Protein AF-A0A0M0BZ25-F1 (afdb_monomer_lite)

Organism: NCBI:txid1685124

pLDDT: mean 90.62, std 5.45, range [62.38, 96.31]

InterPro domains:
  IPR008217 Ccc1 family [PF01988] (12-119)

Foldseek 3Di:
DVLLVVLVVVQVVVCVVVVHDCVPPPSVVVSVVVVVVVVCCVVVVVVVLVVQLQVLVVCVVVVNDDPVCSVVSSLVSSLVVQLVVQLVVCVVVVHRSNVSSVVSSVVSVVVVVVCVVVVVD

Sequence (121 aa):
MTERAERKRDLKKLETAMMTKLNDSIITDATAFVSFYAALVDGGSPILTALISLSPFFLLLHGLIAVQIAYMGSLVVTLVTLFMLGIYLGRIAKENALLYGLQTLIAGIATVAIALMLGAI

Radius of gyration: 21.0 Å; chains: 1; bounding box: 48×31×62 Å

Secondary structure (DSSP, 8-state):
-HHHHHHHHHHHHHHHHTTS--TTSHHHHHHHHHHHHHHHHHHHHHHHHHHHHTHHHHHHHTTSS-HHHHHHHHHHHHHHHHHHHHHHHHHHTTS-HHHHHHHHHHHHHHHHHHHHHTT--

Structure (mmCIF, N/CA/C/O backbone):
data_AF-A0A0M0BZ25-F1
#
_entry.id   AF-A0A0M0BZ25-F1
#
loop_
_atom_site.group_PDB
_atom_site.id
_atom_site.type_symbol
_atom_site.label_atom_id
_atom_site.label_alt_id
_atom_site.label_comp_id
_atom_site.label_asym_id
_atom_site.label_entity_id
_atom_site.label_seq_id
_atom_site.pdbx_PDB_ins_code
_atom_site.Cartn_x
_atom_site.Cartn_y
_atom_site.Cartn_z
_atom_site.occupancy
_atom_site.B_iso_or_equiv
_atom_site.auth_seq_id
_atom_site.auth_comp_id
_atom_site.auth_asym_id
_atom_site.auth_atom_id
_atom_site.pdbx_PDB_model_num
ATOM 1 N N . MET A 1 1 ? -3.396 -9.707 16.437 1.00 66.94 1 MET A N 1
ATOM 2 C CA . MET A 1 1 ? -3.380 -10.167 17.852 1.00 66.94 1 MET A CA 1
ATOM 3 C C . MET A 1 1 ? -3.543 -9.007 18.832 1.00 66.94 1 MET A C 1
ATOM 5 O O . MET A 1 1 ? -4.390 -9.110 19.711 1.00 66.94 1 MET A O 1
ATOM 9 N N . THR A 1 2 ? -2.809 -7.904 18.655 1.00 82.00 2 THR A N 1
ATOM 10 C CA . THR A 1 2 ? -2.896 -6.698 19.502 1.00 82.00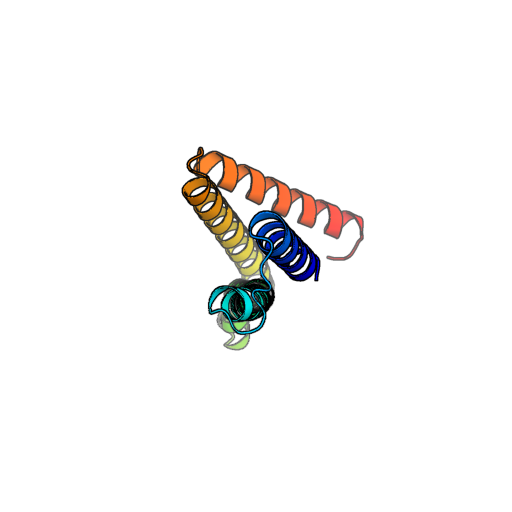 2 THR A CA 1
ATOM 11 C C . THR A 1 2 ? -4.297 -6.077 19.526 1.00 82.00 2 THR A C 1
ATOM 13 O O . THR A 1 2 ? -4.875 -5.930 20.596 1.00 82.00 2 THR A O 1
ATOM 16 N N . GLU A 1 3 ? -4.904 -5.843 18.360 1.00 82.94 3 GLU A N 1
ATOM 17 C CA . GLU A 1 3 ? -6.231 -5.218 18.251 1.00 82.94 3 GLU A CA 1
ATOM 18 C C . GLU A 1 3 ? -7.352 -6.033 18.928 1.00 82.94 3 GLU A C 1
ATOM 20 O O . GLU A 1 3 ? -8.201 -5.491 19.633 1.00 82.94 3 GLU A O 1
ATOM 25 N N . ARG A 1 4 ? -7.329 -7.367 18.788 1.00 82.12 4 ARG A N 1
ATOM 26 C CA . ARG A 1 4 ? -8.293 -8.261 19.455 1.00 82.12 4 ARG A CA 1
ATOM 27 C C . ARG A 1 4 ? -8.174 -8.185 20.980 1.00 82.12 4 ARG A C 1
ATOM 29 O O . ARG A 1 4 ? -9.185 -8.247 21.677 1.00 82.12 4 ARG A O 1
ATOM 36 N N . ALA A 1 5 ? -6.950 -8.082 21.501 1.00 85.94 5 ALA A N 1
ATOM 37 C CA . ALA A 1 5 ? -6.710 -7.942 22.934 1.00 85.94 5 ALA A CA 1
ATOM 38 C C . ALA A 1 5 ? -7.171 -6.570 23.450 1.00 85.94 5 ALA A C 1
ATOM 40 O O . ALA A 1 5 ? -7.790 -6.499 24.513 1.00 85.94 5 ALA A O 1
ATOM 41 N N . GLU A 1 6 ? -6.932 -5.509 22.680 1.00 86.88 6 GLU A N 1
ATOM 42 C CA . GLU A 1 6 ? -7.372 -4.147 22.987 1.00 86.88 6 GLU A CA 1
ATOM 43 C C . GLU A 1 6 ? -8.900 -4.039 23.016 1.00 86.88 6 GLU A C 1
ATOM 45 O O . GLU A 1 6 ? -9.468 -3.715 24.060 1.00 86.88 6 GLU A O 1
ATOM 50 N N . ARG A 1 7 ? -9.587 -4.464 21.948 1.00 86.69 7 ARG A N 1
ATOM 51 C CA . ARG A 1 7 ? -11.059 -4.455 21.897 1.00 86.69 7 ARG A CA 1
ATOM 52 C C . ARG A 1 7 ? -11.689 -5.302 23.006 1.00 86.69 7 ARG A C 1
ATOM 54 O O . ARG A 1 7 ? -12.677 -4.893 23.609 1.00 86.69 7 ARG A O 1
ATOM 61 N N . LYS A 1 8 ? -11.107 -6.463 23.336 1.00 86.94 8 LYS A N 1
ATOM 62 C CA . LYS A 1 8 ? -11.585 -7.301 24.452 1.00 86.94 8 LYS A CA 1
ATOM 63 C C . LYS A 1 8 ? -11.392 -6.617 25.810 1.00 86.94 8 LYS A C 1
ATOM 65 O O . LYS A 1 8 ? -12.231 -6.774 26.698 1.00 86.94 8 LYS A O 1
ATOM 70 N N . ARG A 1 9 ? -10.304 -5.861 25.990 1.00 89.81 9 ARG A N 1
ATOM 71 C CA . ARG A 1 9 ? -10.082 -5.056 27.198 1.00 89.81 9 ARG A CA 1
ATOM 72 C C . ARG A 1 9 ? -11.129 -3.956 27.319 1.00 89.81 9 ARG A C 1
ATOM 74 O O . ARG A 1 9 ? -11.646 -3.750 28.415 1.00 89.81 9 ARG A O 1
ATOM 81 N N . ASP A 1 10 ? -11.444 -3.278 26.224 1.00 89.50 10 ASP A N 1
ATOM 82 C CA . ASP A 1 10 ? -12.420 -2.189 26.231 1.00 89.50 10 ASP A CA 1
ATOM 83 C C . ASP A 1 10 ? -13.850 -2.693 26.454 1.00 89.50 10 ASP A C 1
ATOM 85 O O . ASP A 1 10 ? -14.576 -2.096 27.249 1.00 89.50 10 ASP A O 1
ATOM 89 N N . LEU A 1 11 ? -14.209 -3.860 25.907 1.00 89.38 11 LEU A N 1
ATOM 90 C CA . LEU A 1 11 ? -15.457 -4.547 26.255 1.00 89.38 11 LEU A CA 1
ATOM 91 C C . LEU A 1 11 ? -15.540 -4.832 27.763 1.00 89.38 11 LEU A C 1
ATOM 93 O O . LEU A 1 11 ? -16.532 -4.506 28.405 1.00 89.38 11 LEU A O 1
ATOM 97 N N . LYS A 1 12 ? -14.465 -5.360 28.361 1.00 90.06 12 LYS A N 1
ATOM 98 C CA . LYS A 1 12 ? -14.428 -5.666 29.800 1.00 90.06 12 LYS A CA 1
ATOM 99 C C . LYS A 1 12 ? -14.530 -4.412 30.680 1.00 90.06 12 LYS A C 1
ATOM 101 O O . LYS A 1 12 ? -15.130 -4.452 31.756 1.00 90.06 12 LYS A O 1
ATOM 106 N N . LYS A 1 13 ? -13.954 -3.287 30.243 1.00 92.19 13 LYS A N 1
ATOM 107 C CA . LYS A 1 13 ? -14.133 -1.992 30.922 1.00 92.19 13 LYS A CA 1
ATOM 108 C C . LYS A 1 13 ? -15.591 -1.543 30.875 1.00 92.19 13 LYS A C 1
ATOM 110 O O . LYS A 1 13 ? -16.098 -1.084 31.894 1.00 92.19 13 LYS A O 1
ATOM 115 N N . LEU A 1 14 ? -16.255 -1.708 29.730 1.00 90.62 14 LEU A N 1
ATOM 116 C CA . LEU A 1 14 ? -17.667 -1.370 29.568 1.00 90.62 14 LEU A CA 1
ATOM 117 C C . LEU A 1 14 ? -18.561 -2.228 30.477 1.00 90.62 14 LEU A C 1
ATOM 119 O O . LEU A 1 14 ? -19.397 -1.679 31.189 1.00 90.62 14 LEU A O 1
ATOM 123 N N . GLU A 1 15 ? -18.323 -3.541 30.539 1.00 92.56 15 GLU A N 1
ATOM 124 C CA . GLU A 1 15 ? -19.025 -4.448 31.464 1.00 92.56 15 GLU A CA 1
ATOM 125 C C . GLU A 1 15 ? -18.873 -4.016 32.926 1.00 92.56 15 GLU A C 1
ATOM 127 O O . GLU A 1 15 ? -19.835 -4.017 33.693 1.00 92.56 15 GLU A O 1
ATOM 132 N N . THR A 1 16 ? -17.656 -3.613 33.306 1.00 92.44 16 THR A N 1
ATOM 133 C CA . THR A 1 16 ? -17.355 -3.154 34.668 1.00 92.44 16 THR A CA 1
ATOM 134 C C . THR A 1 16 ? -18.074 -1.840 34.979 1.00 92.44 16 THR A C 1
ATOM 136 O O . THR A 1 16 ? -18.656 -1.704 36.051 1.00 92.44 16 THR A O 1
ATOM 139 N N . ALA A 1 17 ? -18.082 -0.885 34.043 1.00 93.44 17 ALA A N 1
ATOM 140 C CA . ALA A 1 17 ? -18.765 0.399 34.210 1.00 93.44 17 ALA A CA 1
ATOM 141 C C . ALA A 1 17 ? -20.293 0.250 34.287 1.00 93.44 17 ALA A C 1
ATOM 143 O O . ALA A 1 17 ? -20.949 0.984 35.021 1.00 93.44 17 ALA A O 1
ATOM 144 N N . MET A 1 18 ? -20.855 -0.719 33.563 1.00 91.31 18 MET A N 1
ATOM 145 C CA . MET A 1 18 ? -22.284 -1.037 33.589 1.00 91.31 18 MET A CA 1
ATOM 146 C C . MET A 1 18 ? -22.685 -2.002 34.713 1.00 91.31 18 MET A C 1
ATOM 148 O O . MET A 1 18 ? -23.871 -2.308 34.848 1.00 91.31 18 MET A O 1
ATOM 152 N N . MET A 1 19 ? -21.723 -2.531 35.481 1.00 91.12 19 MET A N 1
ATOM 153 C CA . MET A 1 19 ? -21.940 -3.598 36.472 1.00 91.12 19 MET A CA 1
ATOM 154 C C . MET A 1 19 ? -22.727 -4.799 35.907 1.00 91.12 19 MET A C 1
ATOM 156 O O . MET A 1 19 ? -23.428 -5.499 36.633 1.00 91.12 19 MET A O 1
ATOM 160 N N . THR A 1 20 ? -22.629 -5.034 34.596 1.00 87.94 20 THR A N 1
ATOM 161 C CA . THR A 1 20 ? -23.446 -6.002 33.855 1.00 87.94 20 THR A CA 1
ATOM 162 C C . THR A 1 20 ? -22.565 -6.731 32.852 1.00 87.94 20 THR A C 1
ATOM 164 O O . THR A 1 20 ? -21.788 -6.107 32.133 1.00 87.94 20 THR A O 1
ATOM 167 N N . LYS A 1 21 ? -22.685 -8.061 32.790 1.00 86.69 21 LYS A N 1
ATOM 168 C CA . LYS A 1 21 ? -21.984 -8.868 31.783 1.00 86.69 21 LYS A CA 1
ATOM 169 C C . LYS A 1 21 ? -22.660 -8.695 30.425 1.00 86.69 21 LYS A C 1
ATOM 171 O O . LYS A 1 21 ? -23.880 -8.777 30.336 1.00 86.69 21 LYS A O 1
ATOM 176 N N . LEU A 1 22 ? -21.862 -8.492 29.384 1.00 85.12 22 LEU A N 1
ATOM 177 C CA . LEU A 1 22 ? -22.300 -8.301 27.998 1.00 85.12 22 LEU A CA 1
ATOM 178 C C . LEU A 1 22 ? -22.102 -9.571 27.157 1.00 85.12 22 LEU A C 1
ATOM 180 O O . LEU A 1 22 ? -22.236 -9.532 25.933 1.00 85.12 22 LEU A O 1
ATOM 184 N N . ASN A 1 23 ? -21.779 -10.694 27.800 1.00 73.81 23 ASN A N 1
ATOM 185 C CA . ASN A 1 23 ? -21.785 -12.033 27.213 1.00 73.81 23 ASN A CA 1
ATOM 186 C C . ASN A 1 23 ? -23.178 -12.275 26.588 1.00 73.81 23 ASN A C 1
ATOM 188 O O . ASN A 1 23 ? -24.158 -12.186 27.316 1.00 73.81 23 ASN A O 1
ATOM 192 N N . ASP A 1 24 ? -23.270 -12.514 25.276 1.00 78.25 24 ASP A N 1
ATOM 193 C CA . ASP A 1 24 ? -24.511 -12.554 24.458 1.00 78.25 24 ASP A CA 1
ATOM 194 C C . ASP A 1 24 ? -25.159 -11.209 24.085 1.00 78.25 24 ASP A C 1
ATOM 196 O O . ASP A 1 24 ? -26.313 -11.145 23.662 1.00 78.25 24 ASP A O 1
ATOM 200 N N . SER A 1 25 ? -24.416 -10.108 24.166 1.00 86.06 25 SER A N 1
ATOM 201 C CA . SER A 1 25 ? -24.820 -8.861 23.510 1.00 86.06 25 SER A CA 1
ATOM 202 C C . SER A 1 25 ? -24.266 -8.766 22.086 1.00 86.06 25 SER A C 1
ATOM 204 O O . SER A 1 25 ? -23.165 -9.234 21.793 1.00 86.06 25 SER A O 1
ATOM 206 N N . ILE A 1 26 ? -24.974 -8.022 21.229 1.00 86.50 26 ILE A N 1
ATOM 207 C CA . ILE A 1 26 ? -24.529 -7.663 19.870 1.00 86.50 26 ILE A CA 1
ATOM 208 C C . ILE A 1 26 ? -23.117 -7.042 19.886 1.00 86.50 26 ILE A C 1
ATOM 210 O O . ILE A 1 26 ? -22.338 -7.226 18.954 1.00 86.50 26 ILE A O 1
ATOM 214 N N . ILE A 1 27 ? -22.759 -6.326 20.957 1.00 85.06 27 ILE A N 1
ATOM 215 C CA . ILE A 1 27 ? -21.442 -5.691 21.121 1.00 85.06 27 ILE A CA 1
ATOM 216 C C . ILE A 1 27 ? -20.329 -6.743 21.245 1.00 85.06 27 ILE A C 1
ATOM 218 O O . ILE A 1 27 ? -19.236 -6.563 20.693 1.00 85.06 27 ILE A O 1
ATOM 222 N N . THR A 1 28 ? -20.590 -7.850 21.939 1.00 86.00 28 THR A N 1
ATOM 223 C CA . THR A 1 28 ? -19.630 -8.952 22.093 1.00 86.00 28 THR A CA 1
ATOM 224 C C . THR A 1 28 ? -19.383 -9.656 20.761 1.00 86.00 28 THR A C 1
ATOM 226 O O . THR A 1 28 ? -18.224 -9.860 20.386 1.00 86.00 28 THR A O 1
ATOM 229 N N . ASP A 1 29 ? -20.441 -9.925 19.996 1.00 86.50 29 ASP A N 1
ATOM 230 C CA . ASP A 1 29 ? -20.329 -10.528 18.663 1.00 86.50 29 ASP A CA 1
ATOM 231 C C . ASP A 1 29 ? -19.620 -9.595 17.679 1.00 86.50 29 ASP A C 1
ATOM 233 O O . ASP A 1 29 ? -18.689 -10.004 16.977 1.00 86.50 29 ASP A O 1
ATOM 237 N N . ALA A 1 30 ? -19.975 -8.307 17.688 1.00 87.31 30 ALA A N 1
ATOM 238 C CA . ALA A 1 30 ? -19.317 -7.289 16.875 1.00 87.31 30 ALA A CA 1
ATOM 239 C C . ALA A 1 30 ? -17.818 -7.189 17.196 1.00 87.31 30 ALA A C 1
ATOM 241 O O . ALA A 1 30 ? -16.995 -7.057 16.291 1.00 87.31 30 ALA A O 1
ATOM 242 N N . THR A 1 31 ? -17.430 -7.311 18.468 1.00 85.44 31 THR A N 1
ATOM 243 C CA . THR A 1 31 ? -16.019 -7.281 18.883 1.00 85.44 31 THR A CA 1
ATOM 244 C C . THR A 1 31 ? -15.210 -8.403 18.224 1.00 85.44 31 THR A C 1
ATOM 246 O O . THR A 1 31 ? -14.099 -8.167 17.731 1.00 85.44 31 THR A O 1
ATOM 249 N N . ALA A 1 32 ? -15.758 -9.619 18.178 1.00 83.25 32 ALA A N 1
ATOM 250 C CA . ALA A 1 32 ? -15.107 -10.755 17.531 1.00 83.25 32 ALA A CA 1
ATOM 251 C C . ALA A 1 32 ? -15.119 -10.624 16.002 1.00 83.25 32 ALA A C 1
ATOM 253 O O . ALA A 1 32 ? -14.076 -10.807 15.368 1.00 83.25 32 ALA A O 1
ATOM 254 N N . PHE A 1 33 ? -16.264 -10.250 15.428 1.00 89.44 33 PHE A N 1
ATOM 255 C CA . PHE A 1 33 ? -16.433 -10.088 13.988 1.00 89.44 33 PHE A CA 1
ATOM 256 C C . PHE A 1 33 ? -15.489 -9.031 13.414 1.00 89.44 33 PHE A C 1
ATOM 258 O O . PHE A 1 33 ? -14.764 -9.312 12.463 1.00 89.44 33 PHE A O 1
ATOM 265 N N . VAL A 1 34 ? -15.426 -7.839 14.015 1.00 88.94 34 VAL A N 1
ATOM 266 C CA . VAL A 1 34 ? -14.555 -6.778 13.499 1.00 88.94 34 VAL A CA 1
ATOM 267 C C . VAL A 1 34 ? -13.081 -7.160 13.641 1.00 88.94 34 VAL A C 1
ATOM 269 O O . VAL A 1 34 ? -12.308 -6.884 12.734 1.00 88.94 34 VAL A O 1
ATOM 272 N N . SER A 1 35 ? -12.691 -7.863 14.711 1.00 88.00 35 SER A N 1
ATOM 273 C CA . SER A 1 35 ? -11.314 -8.370 14.840 1.00 88.00 35 SER A CA 1
ATOM 274 C C . SER A 1 35 ? -10.951 -9.362 13.726 1.00 88.00 35 SER A C 1
ATOM 276 O O . SER A 1 35 ? -9.823 -9.364 13.241 1.00 88.00 35 SER A O 1
ATOM 278 N N . PHE A 1 36 ? -11.888 -10.231 13.334 1.00 89.62 36 PHE A N 1
ATOM 279 C CA . PHE A 1 36 ? -11.687 -11.169 12.227 1.00 89.62 36 PHE A CA 1
ATOM 280 C C . PHE A 1 36 ? -11.631 -10.442 10.880 1.00 89.62 36 PHE A C 1
ATOM 282 O O . PHE A 1 36 ? -10.732 -10.691 10.080 1.00 89.62 36 PHE A O 1
ATOM 289 N N . TYR A 1 37 ? -12.557 -9.512 10.653 1.00 91.31 37 TYR A N 1
ATOM 290 C CA . TYR A 1 37 ? -12.612 -8.719 9.432 1.00 91.31 37 TYR A CA 1
ATOM 291 C C . TYR A 1 37 ? -11.353 -7.862 9.247 1.00 91.31 37 TYR A C 1
ATOM 293 O O . TYR A 1 37 ? -10.774 -7.858 8.165 1.00 91.31 37 TYR A O 1
ATOM 301 N N . ALA A 1 38 ? -10.879 -7.205 10.309 1.00 88.94 38 ALA A N 1
ATOM 302 C CA . ALA A 1 38 ? -9.631 -6.448 10.294 1.00 88.94 38 ALA A CA 1
ATOM 303 C C . ALA A 1 38 ? -8.441 -7.340 9.917 1.00 88.94 38 ALA A C 1
ATOM 305 O O . ALA A 1 38 ? -7.677 -6.988 9.028 1.00 88.94 38 ALA A O 1
ATOM 306 N N . ALA A 1 39 ? -8.344 -8.547 10.488 1.00 89.81 39 ALA A N 1
ATOM 307 C CA . ALA A 1 39 ? -7.291 -9.497 10.126 1.00 89.81 39 ALA A CA 1
ATOM 308 C C . ALA A 1 39 ? -7.353 -9.932 8.649 1.00 89.81 39 ALA A C 1
ATOM 310 O O . ALA A 1 39 ? -6.311 -10.103 8.016 1.00 89.81 39 ALA A O 1
ATOM 311 N N . LEU A 1 40 ? -8.557 -10.099 8.092 1.00 92.25 40 LEU A N 1
ATOM 312 C CA . LEU A 1 40 ? -8.744 -10.430 6.679 1.00 92.25 40 LEU A CA 1
ATOM 313 C C . LEU A 1 40 ? -8.288 -9.280 5.770 1.00 92.25 40 LEU A C 1
ATOM 315 O O . LEU A 1 40 ? -7.604 -9.518 4.779 1.00 92.25 40 LEU A O 1
ATOM 319 N N . VAL A 1 41 ? -8.654 -8.043 6.108 1.00 90.50 41 VAL A N 1
ATOM 320 C CA . VAL A 1 41 ? -8.299 -6.847 5.332 1.00 90.50 41 VAL A CA 1
ATOM 321 C C . VAL A 1 41 ? -6.803 -6.558 5.439 1.00 90.50 41 VAL A C 1
ATOM 323 O O . VAL A 1 41 ? -6.151 -6.391 4.409 1.00 90.50 41 VAL A O 1
ATOM 326 N N . ASP A 1 42 ? -6.237 -6.569 6.645 1.00 88.31 42 ASP A N 1
ATOM 327 C CA . ASP A 1 42 ? -4.810 -6.314 6.878 1.00 88.31 42 ASP A CA 1
ATOM 328 C C . ASP A 1 42 ? -3.922 -7.390 6.242 1.00 88.31 42 ASP A C 1
ATOM 330 O O . ASP A 1 42 ? -2.840 -7.083 5.747 1.00 88.31 42 ASP A O 1
ATOM 334 N N . GLY A 1 43 ? -4.374 -8.648 6.212 1.00 89.06 43 GLY A N 1
ATOM 335 C CA . GLY A 1 43 ? -3.660 -9.735 5.539 1.00 89.06 43 GLY A CA 1
ATOM 336 C C . GLY A 1 43 ? -3.874 -9.768 4.022 1.00 89.06 43 GLY A C 1
ATOM 337 O O . GLY A 1 43 ? -2.945 -10.056 3.269 1.00 89.06 43 GLY A O 1
ATOM 338 N N . GLY A 1 44 ? -5.087 -9.471 3.554 1.00 92.88 44 GLY A N 1
ATOM 339 C CA . GLY A 1 44 ? -5.457 -9.542 2.139 1.00 92.88 44 GLY A CA 1
ATOM 340 C C . GLY A 1 44 ? -4.953 -8.359 1.314 1.00 92.88 44 GLY A C 1
ATOM 341 O O . GLY A 1 44 ? -4.552 -8.533 0.162 1.00 92.88 44 GLY A O 1
ATOM 342 N N . SER A 1 45 ? -4.919 -7.159 1.895 1.00 91.88 45 SER A N 1
ATOM 343 C CA . SER A 1 45 ? -4.531 -5.938 1.175 1.00 91.88 45 SER A CA 1
ATOM 344 C C . SER A 1 45 ? -3.089 -5.982 0.639 1.00 91.88 45 SER A C 1
ATOM 346 O O . SER A 1 45 ? -2.896 -5.657 -0.538 1.00 91.88 45 SER A O 1
ATOM 348 N N . PRO A 1 46 ? -2.072 -6.434 1.405 1.00 91.44 46 PRO A N 1
ATOM 349 C CA . PRO A 1 46 ? -0.713 -6.590 0.885 1.00 91.44 46 PRO A CA 1
ATOM 350 C C . PRO A 1 46 ? -0.616 -7.578 -0.281 1.00 91.44 46 PRO A C 1
ATOM 352 O O . PRO A 1 46 ? 0.153 -7.340 -1.207 1.00 91.44 46 PRO A O 1
ATOM 355 N N . ILE A 1 47 ? -1.418 -8.649 -0.284 1.00 93.62 47 ILE A N 1
ATOM 356 C CA . ILE A 1 47 ? -1.431 -9.643 -1.370 1.00 93.62 47 ILE A CA 1
ATOM 357 C C . ILE A 1 47 ? -1.924 -9.000 -2.666 1.00 93.62 47 ILE A C 1
ATOM 359 O O . ILE A 1 47 ? -1.278 -9.120 -3.707 1.00 93.62 47 ILE A O 1
ATOM 363 N N . LEU A 1 48 ? -3.045 -8.278 -2.603 1.00 93.12 48 LEU A N 1
ATOM 364 C CA . LEU A 1 48 ? -3.577 -7.556 -3.761 1.00 93.12 48 LEU A CA 1
ATOM 365 C C . LEU A 1 48 ? -2.581 -6.509 -4.265 1.00 93.12 48 LEU A C 1
ATOM 367 O O . LEU A 1 48 ? -2.354 -6.392 -5.467 1.00 93.12 48 LEU A O 1
ATOM 371 N N . THR A 1 49 ? -1.942 -5.796 -3.340 1.00 92.38 49 THR A N 1
ATOM 372 C CA . THR A 1 49 ? -0.924 -4.792 -3.666 1.00 92.38 49 THR A CA 1
ATOM 373 C C . THR A 1 49 ? 0.282 -5.431 -4.359 1.00 92.38 49 THR A C 1
ATOM 375 O O . THR A 1 49 ? 0.742 -4.922 -5.377 1.00 92.38 49 THR A O 1
ATOM 378 N N . ALA A 1 50 ? 0.745 -6.589 -3.883 1.00 92.12 50 ALA A N 1
ATOM 379 C CA . ALA A 1 50 ? 1.831 -7.331 -4.515 1.00 92.12 50 ALA A CA 1
ATOM 380 C C . ALA A 1 50 ? 1.464 -7.781 -5.939 1.00 92.12 50 ALA A C 1
ATOM 382 O O . ALA A 1 50 ? 2.273 -7.638 -6.851 1.00 92.12 50 ALA A O 1
ATOM 383 N N . LEU A 1 51 ? 0.237 -8.256 -6.171 1.00 94.69 51 LEU A N 1
ATOM 384 C CA . LEU A 1 51 ? -0.223 -8.616 -7.520 1.00 94.69 51 LEU A CA 1
ATOM 385 C C . LEU A 1 51 ? -0.233 -7.414 -8.474 1.00 94.69 51 LEU A C 1
ATOM 387 O O . LEU A 1 51 ? 0.149 -7.555 -9.637 1.00 94.69 51 LEU A O 1
ATOM 391 N N . ILE A 1 52 ? -0.617 -6.231 -7.986 1.00 94.62 52 ILE A N 1
ATOM 392 C CA . ILE A 1 52 ? -0.544 -4.982 -8.757 1.00 94.62 52 ILE A CA 1
ATOM 393 C C . ILE A 1 52 ? 0.915 -4.659 -9.098 1.00 94.62 52 ILE A C 1
ATOM 395 O O . ILE A 1 52 ? 1.222 -4.379 -10.258 1.00 94.62 52 ILE A O 1
ATOM 399 N N . SER A 1 53 ? 1.830 -4.769 -8.133 1.00 93.75 53 SER A N 1
ATOM 400 C CA . SER A 1 53 ? 3.271 -4.594 -8.356 1.00 93.75 53 SER A CA 1
ATOM 401 C C . SER A 1 53 ? 3.842 -5.576 -9.383 1.00 93.75 53 SER A C 1
ATOM 403 O O . SER A 1 53 ? 4.707 -5.199 -10.173 1.00 93.75 53 SER A O 1
ATOM 405 N N . LEU A 1 54 ? 3.335 -6.811 -9.430 1.00 94.38 54 LEU A N 1
ATOM 406 C CA . LEU A 1 54 ? 3.724 -7.817 -10.424 1.00 94.38 54 LEU A CA 1
ATOM 407 C C . LEU A 1 54 ? 3.123 -7.574 -11.817 1.00 94.38 54 LEU A C 1
ATOM 409 O O . LEU A 1 54 ? 3.525 -8.253 -12.763 1.00 94.38 54 LEU A O 1
ATOM 413 N N . SER A 1 55 ? 2.206 -6.615 -11.986 1.00 93.75 55 SER A N 1
ATOM 414 C CA . SER A 1 55 ? 1.511 -6.401 -13.263 1.00 93.75 55 SER A CA 1
ATOM 415 C C . SER A 1 55 ? 2.423 -6.295 -14.498 1.00 93.75 55 SER A C 1
ATOM 417 O O . SER A 1 55 ? 2.095 -6.910 -15.517 1.00 93.75 55 SER A O 1
ATOM 419 N N . PRO A 1 56 ? 3.606 -5.645 -14.447 1.00 92.88 56 PRO A N 1
ATOM 420 C CA . PRO A 1 56 ? 4.492 -5.558 -15.609 1.00 92.88 56 PRO A CA 1
ATOM 421 C C . PRO A 1 56 ? 5.141 -6.900 -15.961 1.00 92.88 56 PRO A C 1
ATOM 423 O O . PRO A 1 56 ? 5.432 -7.160 -17.126 1.00 92.88 56 PRO A O 1
ATOM 426 N N . PHE A 1 57 ? 5.311 -7.804 -14.994 1.00 93.38 57 PHE A N 1
ATOM 427 C CA . PHE A 1 57 ? 5.836 -9.143 -15.257 1.00 93.38 57 PHE A CA 1
ATOM 428 C C . PHE A 1 57 ? 4.843 -10.025 -16.018 1.00 93.38 57 PHE A C 1
ATOM 430 O O . PHE A 1 57 ? 5.273 -10.881 -16.788 1.00 93.38 57 PHE A O 1
ATOM 437 N N . PHE A 1 58 ? 3.530 -9.789 -15.915 1.00 92.81 58 PHE A N 1
ATOM 438 C CA . PHE A 1 58 ? 2.580 -10.480 -16.793 1.00 92.81 58 PHE A CA 1
ATOM 439 C C . PHE A 1 58 ? 2.794 -10.110 -18.266 1.00 92.81 58 PHE A C 1
ATOM 441 O O . PHE A 1 58 ? 2.648 -10.972 -19.129 1.00 92.81 58 PHE A O 1
ATOM 448 N N . LEU A 1 59 ? 3.209 -8.875 -18.572 1.00 89.88 59 LEU A N 1
ATOM 449 C CA . LEU A 1 59 ? 3.551 -8.462 -19.941 1.00 89.88 59 LEU A CA 1
ATOM 450 C C . LEU A 1 59 ? 4.845 -9.127 -20.429 1.00 89.88 59 LEU A C 1
ATOM 452 O O . LEU A 1 59 ? 4.926 -9.538 -21.587 1.00 89.88 59 LEU A O 1
ATOM 456 N N . LEU A 1 60 ? 5.833 -9.285 -19.540 1.00 93.06 60 LEU A N 1
ATOM 457 C CA . LEU A 1 60 ? 7.055 -10.046 -19.822 1.00 93.06 60 LEU A CA 1
ATOM 458 C C . LEU A 1 60 ? 6.737 -11.502 -20.189 1.00 93.06 60 LEU A C 1
ATOM 460 O O . LEU A 1 60 ? 7.289 -12.012 -21.159 1.00 93.06 60 LEU A O 1
ATOM 464 N N . LEU A 1 61 ? 5.829 -12.159 -19.457 1.00 89.75 61 LEU A N 1
ATOM 465 C CA . LEU A 1 61 ? 5.441 -13.554 -19.718 1.00 89.75 61 LEU A CA 1
ATOM 466 C C . LEU A 1 61 ? 4.822 -13.759 -21.109 1.00 89.75 61 LEU A C 1
ATOM 468 O O . LEU A 1 61 ? 4.959 -14.833 -21.684 1.00 89.75 61 LEU A O 1
ATOM 472 N N . HIS A 1 62 ? 4.186 -12.728 -21.669 1.00 90.12 62 HIS A N 1
ATOM 473 C CA . HIS A 1 62 ? 3.641 -12.749 -23.030 1.00 90.12 62 HIS A CA 1
ATOM 474 C C . HIS A 1 62 ? 4.677 -12.368 -24.103 1.00 90.12 62 HIS A C 1
ATOM 476 O O . HIS A 1 62 ? 4.331 -12.251 -25.276 1.00 90.12 62 HIS A O 1
ATOM 482 N N . GLY A 1 63 ? 5.939 -12.147 -23.719 1.00 89.56 63 GLY A N 1
ATOM 483 C CA . GLY A 1 63 ? 7.021 -11.766 -24.629 1.00 89.56 63 GLY A CA 1
ATOM 484 C C . GLY A 1 63 ? 6.934 -10.329 -25.152 1.00 89.56 63 GLY A C 1
ATOM 485 O O . GLY A 1 63 ? 7.617 -9.998 -26.117 1.00 89.56 63 GLY A O 1
ATOM 486 N N . LEU A 1 64 ? 6.105 -9.471 -24.542 1.00 88.31 64 LEU A N 1
ATOM 487 C CA . LEU A 1 64 ? 5.856 -8.103 -25.021 1.00 88.31 64 LEU A CA 1
ATOM 488 C C . LEU A 1 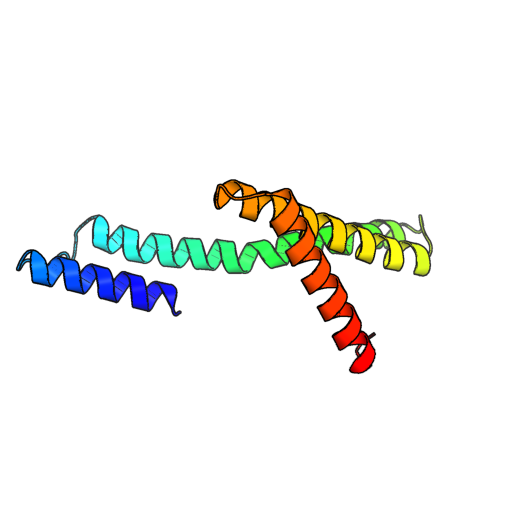64 ? 6.968 -7.118 -24.640 1.00 88.31 64 LEU A C 1
ATOM 490 O O . LEU A 1 64 ? 7.166 -6.118 -25.327 1.00 88.31 64 LEU A O 1
ATOM 494 N N . ILE A 1 65 ? 7.669 -7.367 -23.531 1.00 93.00 65 ILE A N 1
ATOM 495 C CA . ILE A 1 65 ? 8.697 -6.471 -22.987 1.00 93.00 65 ILE A CA 1
ATOM 496 C C . ILE A 1 65 ? 9.907 -7.258 -22.482 1.00 93.00 65 ILE A C 1
ATOM 498 O O . ILE A 1 65 ? 9.784 -8.418 -22.106 1.00 93.00 65 ILE A O 1
ATOM 502 N N . ALA A 1 66 ? 11.077 -6.616 -22.440 1.00 93.00 66 ALA A N 1
ATOM 503 C CA . ALA A 1 66 ? 12.292 -7.194 -21.865 1.00 93.00 66 ALA A CA 1
ATOM 504 C C . ALA A 1 66 ? 12.270 -7.181 -20.324 1.00 93.00 66 ALA A C 1
ATOM 506 O O . ALA A 1 66 ? 11.591 -6.358 -19.704 1.00 93.00 66 ALA A O 1
ATOM 507 N N . VAL A 1 67 ? 13.079 -8.048 -19.703 1.00 92.31 67 VAL A N 1
ATOM 508 C CA . VAL A 1 67 ? 13.175 -8.190 -18.237 1.00 92.31 67 VAL A CA 1
ATOM 509 C C . VAL A 1 67 ? 13.519 -6.863 -17.554 1.00 92.31 67 VAL A C 1
ATOM 511 O O . VAL A 1 67 ? 12.901 -6.522 -16.549 1.00 92.31 67 VAL A O 1
ATOM 514 N N . GLN A 1 68 ? 14.442 -6.071 -18.115 1.00 92.25 68 GLN A N 1
ATOM 515 C CA . GLN A 1 68 ? 14.801 -4.762 -17.555 1.00 92.25 68 GLN A CA 1
ATOM 516 C C . GLN A 1 68 ? 13.610 -3.792 -17.522 1.00 92.25 68 GLN A C 1
ATOM 518 O O . GLN A 1 68 ? 13.429 -3.070 -16.542 1.00 92.25 68 GLN A O 1
ATOM 523 N N . ILE A 1 69 ? 12.777 -3.795 -18.570 1.00 93.31 69 ILE A N 1
ATOM 524 C CA . ILE A 1 69 ? 11.595 -2.927 -18.664 1.00 93.31 69 ILE A CA 1
ATOM 525 C C . ILE A 1 69 ? 10.531 -3.384 -17.663 1.00 93.31 69 ILE A C 1
ATOM 527 O O . ILE A 1 69 ? 9.940 -2.551 -16.979 1.00 93.31 69 ILE A O 1
ATOM 531 N N . ALA A 1 70 ? 10.318 -4.696 -17.532 1.00 94.12 70 ALA A N 1
ATOM 532 C CA . ALA A 1 70 ? 9.390 -5.259 -16.552 1.00 94.12 70 ALA A CA 1
ATOM 533 C C . ALA A 1 70 ? 9.808 -4.916 -15.115 1.00 94.12 70 ALA A C 1
ATOM 535 O O . ALA A 1 70 ? 8.975 -4.490 -14.316 1.00 94.12 70 ALA A O 1
ATOM 536 N N . TYR A 1 71 ? 11.105 -5.021 -14.810 1.00 92.19 71 TYR A N 1
ATOM 537 C CA . TYR A 1 71 ? 11.661 -4.653 -13.511 1.00 92.19 71 TYR A CA 1
ATOM 538 C C . TYR A 1 71 ? 11.444 -3.167 -13.195 1.00 92.19 71 TYR A C 1
ATOM 540 O O . TYR A 1 71 ? 10.801 -2.848 -12.193 1.00 92.19 71 TYR A O 1
ATOM 548 N N . MET A 1 72 ? 11.885 -2.252 -14.070 1.00 92.81 72 MET A N 1
ATOM 549 C CA . MET A 1 72 ? 11.660 -0.811 -13.877 1.00 92.81 72 MET A CA 1
ATOM 550 C C . MET A 1 72 ? 10.170 -0.473 -13.780 1.00 92.81 72 MET A C 1
ATOM 552 O O . MET A 1 72 ? 9.770 0.297 -12.907 1.00 92.81 72 MET A O 1
ATOM 556 N N . GLY A 1 73 ? 9.343 -1.074 -14.637 1.00 95.06 73 GLY A N 1
ATOM 557 C CA . GLY A 1 73 ? 7.895 -0.907 -14.603 1.00 95.06 73 GLY A CA 1
ATOM 558 C C . GLY A 1 73 ? 7.309 -1.327 -13.258 1.00 95.06 73 GLY A C 1
ATOM 559 O O . GLY A 1 73 ? 6.520 -0.583 -12.682 1.00 95.06 73 GLY A O 1
ATOM 560 N N . SER A 1 74 ? 7.722 -2.479 -12.720 1.00 94.88 74 SER A N 1
ATOM 561 C CA . SER A 1 74 ? 7.213 -2.986 -11.437 1.00 94.88 74 SER A CA 1
ATOM 562 C C . SER A 1 74 ? 7.572 -2.065 -10.275 1.00 94.88 74 SER A C 1
ATOM 564 O O . SER A 1 74 ? 6.745 -1.812 -9.397 1.00 94.88 74 SER A O 1
ATOM 566 N N . LEU A 1 75 ? 8.775 -1.489 -10.310 1.00 93.25 75 LEU A N 1
ATOM 567 C CA . LEU A 1 75 ? 9.253 -0.555 -9.302 1.00 93.25 75 LEU A CA 1
ATOM 568 C C . LEU A 1 75 ? 8.446 0.747 -9.349 1.00 93.25 75 LEU A C 1
ATOM 570 O O . LEU A 1 75 ? 7.972 1.215 -8.315 1.00 93.25 75 LEU A O 1
ATOM 574 N N . VAL A 1 76 ? 8.207 1.285 -10.548 1.00 94.88 76 VAL A N 1
ATOM 575 C CA . VAL A 1 76 ? 7.361 2.472 -10.744 1.00 94.88 76 VAL A CA 1
ATOM 576 C C . VAL A 1 76 ? 5.929 2.211 -10.276 1.00 94.88 76 VAL A C 1
ATOM 578 O O . VAL A 1 76 ? 5.398 3.00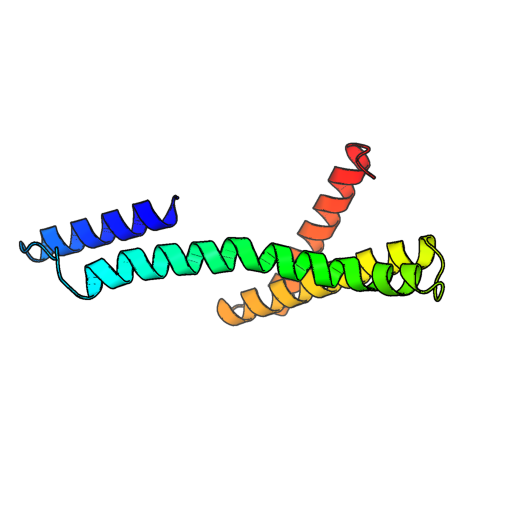1 -9.498 1.00 94.88 76 VAL A O 1
ATOM 581 N N . VAL A 1 77 ? 5.313 1.097 -10.681 1.00 96.25 77 VAL A N 1
ATOM 582 C CA . VAL A 1 77 ? 3.949 0.729 -10.260 1.00 96.25 77 VAL A CA 1
ATOM 583 C C . VAL A 1 77 ? 3.862 0.601 -8.740 1.00 96.25 77 VAL A C 1
ATOM 585 O O . VAL A 1 77 ? 2.919 1.110 -8.134 1.00 96.25 77 VAL A O 1
ATOM 588 N N . THR A 1 78 ? 4.866 -0.008 -8.108 1.00 95.00 78 THR A N 1
ATOM 589 C CA . THR A 1 78 ? 4.930 -0.151 -6.648 1.00 95.00 78 THR A CA 1
ATOM 590 C C . THR A 1 78 ? 5.005 1.208 -5.957 1.00 95.00 78 THR A C 1
ATOM 592 O O . THR A 1 78 ? 4.221 1.471 -5.046 1.00 95.00 78 THR A O 1
ATOM 595 N N . LEU A 1 79 ? 5.889 2.103 -6.408 1.00 94.62 79 LEU A N 1
ATOM 596 C CA . LEU A 1 79 ? 6.026 3.444 -5.828 1.00 94.62 79 LEU A CA 1
ATOM 597 C C . LEU A 1 79 ? 4.767 4.296 -6.025 1.00 94.62 79 LEU A C 1
ATOM 599 O O . LEU A 1 79 ? 4.346 4.984 -5.096 1.00 94.62 79 LEU A O 1
ATOM 603 N N . VAL A 1 80 ? 4.136 4.227 -7.200 1.00 96.00 80 VAL A N 1
ATOM 604 C CA . VAL A 1 80 ? 2.867 4.922 -7.476 1.00 96.00 80 VAL A CA 1
ATOM 605 C C . VAL A 1 80 ? 1.759 4.393 -6.573 1.00 96.00 80 VAL A C 1
ATOM 607 O O . VAL A 1 80 ? 1.008 5.180 -5.998 1.00 96.00 80 VAL A O 1
ATOM 610 N N . THR A 1 81 ? 1.679 3.075 -6.400 1.00 95.19 81 THR A N 1
ATOM 611 C CA . THR A 1 81 ? 0.679 2.451 -5.525 1.00 95.19 81 THR A CA 1
ATOM 612 C C . THR A 1 81 ? 0.901 2.861 -4.070 1.00 95.19 81 THR A C 1
ATOM 614 O O . THR A 1 81 ? -0.048 3.260 -3.397 1.00 95.19 81 THR A O 1
ATOM 617 N N . LEU A 1 82 ? 2.153 2.860 -3.599 1.00 94.81 82 LEU A N 1
ATOM 618 C CA . LEU A 1 82 ? 2.517 3.316 -2.256 1.00 94.81 82 LEU A CA 1
ATOM 619 C C . LEU A 1 82 ? 2.143 4.788 -2.033 1.00 94.81 82 LEU A C 1
ATOM 621 O O . LEU A 1 82 ? 1.537 5.124 -1.018 1.00 94.81 82 LEU A O 1
ATOM 625 N N . PHE A 1 83 ? 2.433 5.652 -3.007 1.00 95.38 83 PHE A N 1
ATOM 626 C CA . PHE A 1 83 ? 2.070 7.067 -2.962 1.00 95.38 83 PHE A CA 1
ATOM 627 C C . PHE A 1 83 ? 0.551 7.278 -2.934 1.00 95.38 83 PHE A C 1
ATOM 629 O O . PHE A 1 83 ? 0.053 8.080 -2.142 1.00 95.38 83 PHE A O 1
ATOM 636 N N . MET A 1 84 ? -0.205 6.539 -3.755 1.00 95.50 84 MET A N 1
ATOM 637 C CA . MET A 1 84 ? -1.670 6.593 -3.746 1.00 95.50 84 MET A CA 1
ATOM 638 C C . MET A 1 84 ? -2.257 6.130 -2.411 1.00 95.50 84 MET A C 1
ATOM 640 O O . MET A 1 84 ? -3.172 6.776 -1.899 1.00 95.50 84 MET A O 1
ATOM 644 N N . LEU A 1 85 ? -1.713 5.065 -1.816 1.00 93.25 85 LEU A N 1
ATOM 645 C CA . LEU A 1 85 ? -2.103 4.609 -0.479 1.00 93.25 85 LEU A CA 1
ATOM 646 C C . LEU A 1 85 ? -1.783 5.659 0.593 1.00 93.25 85 LEU A C 1
ATOM 648 O O . LEU A 1 85 ? -2.610 5.903 1.470 1.00 93.25 85 LEU A O 1
ATOM 652 N N . GLY A 1 86 ? -0.640 6.342 0.493 1.00 93.88 86 GLY A N 1
ATOM 653 C CA . GLY A 1 86 ? -0.303 7.464 1.369 1.00 93.88 86 GLY A CA 1
ATOM 654 C C . GLY A 1 86 ? -1.276 8.634 1.244 1.00 93.88 86 GLY A C 1
ATOM 655 O O . GLY A 1 86 ? -1.771 9.133 2.253 1.00 93.88 86 GLY A O 1
ATOM 656 N N . ILE A 1 87 ? -1.627 9.034 0.017 1.00 96.00 87 ILE A N 1
ATOM 657 C CA . ILE A 1 87 ? -2.655 10.062 -0.224 1.00 96.00 87 ILE A CA 1
ATOM 658 C C . ILE A 1 87 ? -3.991 9.647 0.388 1.00 96.00 87 ILE A C 1
ATOM 660 O O . ILE A 1 87 ? -4.654 10.454 1.045 1.00 96.00 87 ILE A O 1
ATOM 664 N N . TYR A 1 88 ? -4.391 8.396 0.176 1.00 93.88 88 TYR A N 1
ATOM 665 C CA . TYR A 1 88 ? -5.634 7.859 0.713 1.00 93.88 88 TYR A CA 1
ATOM 666 C C . TYR A 1 88 ? -5.655 7.920 2.245 1.00 93.88 88 TYR A C 1
ATOM 668 O O . TYR A 1 88 ? -6.624 8.417 2.826 1.00 93.88 88 TYR A O 1
ATOM 676 N N . LEU A 1 89 ? -4.561 7.513 2.893 1.00 91.38 89 LEU A N 1
ATOM 677 C CA . LEU A 1 89 ? -4.428 7.567 4.345 1.00 91.38 89 LEU A CA 1
ATOM 678 C C . LEU A 1 89 ? -4.487 9.006 4.869 1.00 91.38 89 LEU A C 1
ATOM 680 O O . LEU A 1 89 ? -5.244 9.281 5.799 1.00 91.38 89 LEU A O 1
ATOM 684 N N . GLY A 1 90 ? -3.773 9.940 4.237 1.00 92.56 90 GLY A N 1
ATOM 685 C CA . GLY A 1 90 ? -3.809 11.348 4.636 1.00 92.56 90 GLY A CA 1
ATOM 686 C C . GLY A 1 90 ? -5.196 11.979 4.469 1.00 92.56 90 GLY A C 1
ATOM 687 O O . GLY A 1 90 ? -5.620 12.774 5.308 1.00 92.56 90 GLY A O 1
ATOM 688 N N . ARG A 1 91 ? -5.960 11.566 3.446 1.00 93.38 91 ARG A N 1
ATOM 689 C CA . ARG A 1 91 ? -7.355 11.998 3.267 1.00 93.38 91 ARG A CA 1
ATOM 690 C C . ARG A 1 91 ? -8.272 11.464 4.369 1.00 93.38 91 ARG A C 1
ATOM 692 O O . ARG A 1 91 ? -9.127 12.212 4.841 1.00 93.38 91 ARG A O 1
ATOM 699 N N . ILE A 1 92 ? -8.102 10.209 4.792 1.00 92.88 92 ILE A N 1
ATOM 700 C CA . ILE A 1 92 ? -8.866 9.627 5.911 1.00 92.88 92 ILE A CA 1
ATOM 701 C C . ILE A 1 92 ? -8.505 10.307 7.232 1.00 92.88 92 ILE A C 1
ATOM 703 O O . ILE A 1 92 ? -9.397 10.614 8.023 1.00 92.88 92 ILE A O 1
ATOM 707 N N . ALA A 1 93 ? -7.221 10.597 7.443 1.00 90.12 93 ALA A N 1
ATOM 708 C CA . ALA A 1 93 ? -6.730 11.304 8.621 1.00 90.12 93 ALA A CA 1
ATOM 709 C C . ALA A 1 93 ? -7.222 12.764 8.704 1.00 90.12 93 ALA A C 1
ATOM 711 O O . ALA A 1 93 ? -7.030 13.408 9.730 1.00 90.12 93 ALA A O 1
ATOM 712 N N . LYS A 1 94 ? -7.887 13.285 7.657 1.00 89.19 94 LYS A N 1
ATOM 713 C CA . LYS A 1 94 ? -8.269 14.703 7.508 1.00 89.19 94 LYS A CA 1
ATOM 714 C C . LYS A 1 94 ? -7.066 15.651 7.602 1.00 89.19 94 LYS A C 1
ATOM 716 O O . LYS A 1 94 ? -7.215 16.811 7.980 1.00 89.19 94 LYS A O 1
ATOM 721 N N . GLU A 1 95 ? -5.891 15.162 7.225 1.00 89.31 95 GLU A N 1
ATOM 722 C CA . GLU A 1 95 ? -4.652 15.931 7.170 1.00 89.31 95 GLU A CA 1
ATOM 723 C C . GLU A 1 95 ? -4.251 16.191 5.710 1.00 89.31 95 GLU A C 1
ATOM 725 O O . GLU A 1 95 ? -4.998 15.916 4.765 1.00 89.31 95 GLU A O 1
ATOM 730 N N . ASN A 1 96 ? -3.069 16.770 5.497 1.00 92.69 96 ASN A N 1
ATOM 731 C CA . ASN A 1 96 ? -2.589 17.067 4.155 1.00 92.69 96 ASN A CA 1
ATOM 732 C C . ASN A 1 96 ? -2.247 15.770 3.399 1.00 92.69 96 ASN A C 1
ATOM 734 O O . ASN A 1 96 ? -1.157 15.218 3.545 1.00 92.69 96 ASN A O 1
ATOM 738 N N . ALA A 1 97 ? -3.175 15.304 2.56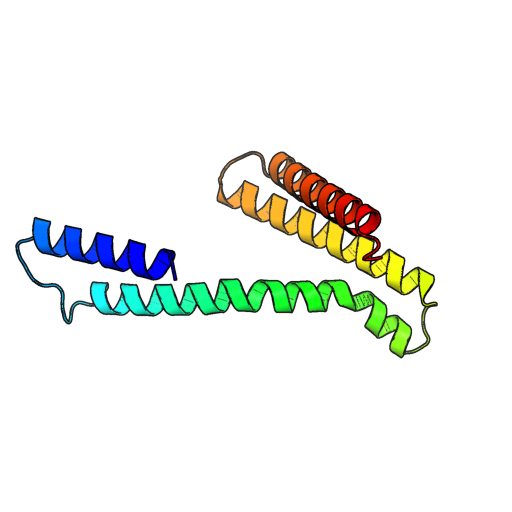2 1.00 92.81 97 ALA A N 1
ATOM 739 C CA . ALA A 1 97 ? -3.054 14.060 1.803 1.00 92.81 97 ALA A CA 1
ATOM 740 C C . ALA A 1 97 ? -1.754 13.966 0.987 1.00 92.81 97 ALA A C 1
ATOM 742 O O . ALA A 1 97 ? -1.124 12.913 0.928 1.00 92.81 97 ALA A O 1
ATOM 743 N N . LEU A 1 98 ? -1.312 15.080 0.401 1.00 93.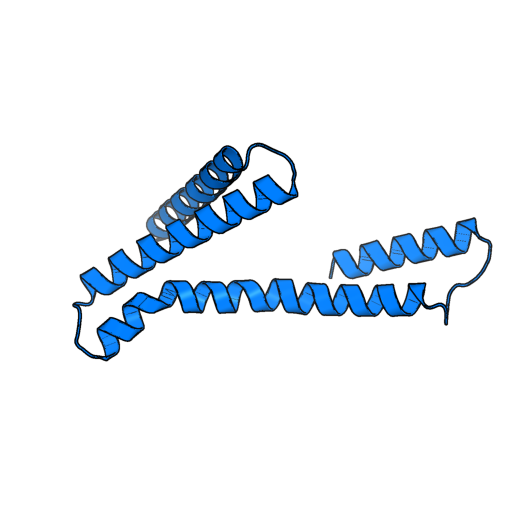00 98 LEU A N 1
ATOM 744 C CA . LEU A 1 98 ? -0.103 15.112 -0.421 1.00 93.00 98 LEU A CA 1
ATOM 745 C C . LEU A 1 98 ? 1.164 14.926 0.430 1.00 93.00 98 LEU A C 1
ATOM 747 O O . LEU A 1 98 ? 2.101 14.256 -0.000 1.00 93.00 98 LEU A O 1
ATOM 751 N N . LEU A 1 99 ? 1.161 15.443 1.664 1.00 93.94 99 LEU A N 1
ATOM 752 C CA . LEU A 1 99 ? 2.251 15.251 2.622 1.00 93.94 99 LEU A CA 1
ATOM 753 C C . LEU A 1 99 ? 2.381 13.776 3.025 1.00 93.94 99 LEU A C 1
ATOM 755 O O . LEU A 1 99 ? 3.488 13.245 3.010 1.00 93.94 99 LEU A O 1
ATOM 759 N N . TYR A 1 100 ? 1.266 13.099 3.310 1.00 94.38 100 TYR A N 1
ATOM 760 C CA . TYR A 1 100 ? 1.269 11.662 3.620 1.00 94.38 100 TYR A CA 1
ATOM 761 C C . TYR A 1 100 ? 1.715 10.810 2.429 1.00 94.38 100 TYR A C 1
ATOM 763 O O . TYR A 1 100 ? 2.496 9.870 2.591 1.00 94.38 100 TYR A O 1
ATOM 771 N N . GLY A 1 101 ? 1.268 11.156 1.219 1.00 93.88 101 GLY A N 1
ATOM 772 C CA . GLY A 1 101 ? 1.775 10.546 -0.010 1.00 93.88 101 GLY A CA 1
ATOM 773 C C . GLY A 1 101 ? 3.297 10.649 -0.093 1.00 93.88 101 GLY A C 1
ATOM 774 O O . GLY A 1 101 ? 3.987 9.651 -0.285 1.00 93.88 101 GLY A O 1
ATOM 775 N N . LEU A 1 102 ? 3.850 11.841 0.133 1.00 96.00 102 LEU A N 1
ATOM 776 C CA . LEU A 1 102 ? 5.295 12.042 0.061 1.00 96.00 102 LEU A CA 1
ATOM 777 C C . LEU A 1 102 ? 6.053 11.314 1.183 1.00 96.00 102 LEU A C 1
ATOM 779 O O . LEU A 1 102 ? 7.084 10.702 0.916 1.00 96.00 102 LEU A O 1
ATOM 783 N N . GLN A 1 103 ? 5.542 11.325 2.416 1.00 95.00 103 GLN A N 1
ATOM 784 C CA . GLN A 1 103 ? 6.138 10.598 3.544 1.00 95.00 103 GLN A CA 1
ATOM 785 C C . GLN A 1 103 ? 6.216 9.091 3.276 1.00 95.00 103 GLN A C 1
ATOM 787 O O . GLN A 1 103 ? 7.261 8.476 3.486 1.00 95.00 103 GLN A O 1
ATOM 792 N N . THR A 1 104 ? 5.131 8.502 2.771 1.00 94.94 104 THR A N 1
ATOM 793 C CA . THR A 1 104 ? 5.097 7.073 2.421 1.00 94.94 104 THR A CA 1
ATOM 794 C C . THR A 1 104 ? 6.017 6.750 1.245 1.00 94.94 104 THR A C 1
ATOM 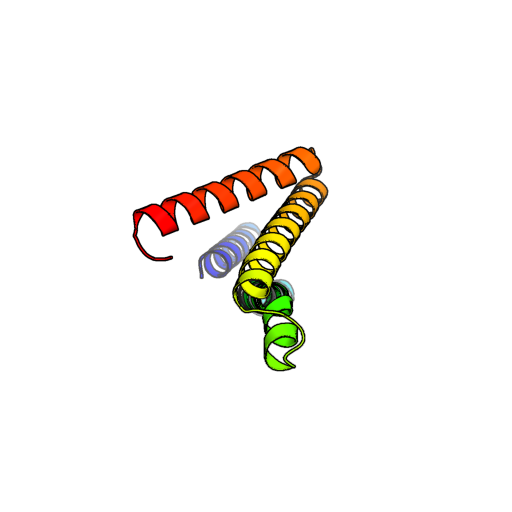796 O O . THR A 1 104 ? 6.723 5.745 1.294 1.00 94.94 104 THR A O 1
ATOM 799 N N . LEU A 1 105 ? 6.107 7.623 0.236 1.00 95.81 105 LEU A N 1
ATOM 800 C CA . LEU A 1 105 ? 7.069 7.479 -0.861 1.00 95.81 105 LEU A CA 1
ATOM 801 C C . LEU A 1 105 ? 8.520 7.495 -0.351 1.00 95.81 105 LEU A C 1
ATOM 803 O O . LEU A 1 105 ? 9.310 6.632 -0.731 1.00 95.81 105 LEU A O 1
ATOM 807 N N . ILE A 1 106 ? 8.864 8.436 0.536 1.00 96.31 106 ILE A N 1
ATOM 808 C CA . ILE A 1 106 ? 10.197 8.528 1.153 1.00 96.31 106 ILE A CA 1
ATOM 809 C C . ILE A 1 106 ? 10.511 7.253 1.940 1.00 96.31 106 ILE A C 1
ATOM 811 O O . ILE A 1 106 ? 11.609 6.716 1.809 1.00 96.31 106 ILE A O 1
ATOM 815 N N . ALA A 1 107 ? 9.550 6.728 2.705 1.00 95.88 107 ALA A N 1
ATOM 816 C CA . ALA A 1 107 ? 9.714 5.462 3.417 1.00 95.88 107 ALA A CA 1
ATOM 817 C C . ALA A 1 107 ? 9.956 4.284 2.454 1.00 95.88 107 ALA A C 1
ATOM 819 O O . ALA A 1 107 ? 10.822 3.444 2.709 1.00 95.88 107 ALA A O 1
ATOM 820 N N . GLY A 1 108 ? 9.253 4.243 1.317 1.00 93.94 108 GLY A N 1
ATOM 821 C CA . GLY A 1 108 ? 9.478 3.249 0.265 1.00 93.94 108 GLY A CA 1
ATOM 822 C C . GLY A 1 108 ? 10.882 3.330 -0.333 1.00 93.94 108 GLY A C 1
ATOM 823 O O . GLY A 1 108 ? 11.581 2.321 -0.402 1.00 93.94 108 GLY A O 1
ATOM 824 N N . ILE A 1 109 ? 11.336 4.533 -0.692 1.00 94.88 109 ILE A N 1
ATOM 825 C CA . ILE A 1 109 ? 12.692 4.767 -1.214 1.00 94.88 109 ILE A CA 1
ATOM 826 C C . ILE A 1 109 ? 13.750 4.370 -0.178 1.00 94.88 109 ILE A C 1
ATOM 828 O O . ILE A 1 109 ? 14.716 3.690 -0.520 1.00 94.88 109 ILE A O 1
ATOM 832 N N . ALA A 1 110 ? 13.558 4.737 1.092 1.00 95.69 110 ALA A N 1
ATOM 833 C CA . ALA A 1 110 ? 14.453 4.339 2.175 1.00 95.69 110 ALA A CA 1
ATOM 834 C C . ALA A 1 110 ? 14.517 2.811 2.325 1.00 95.69 110 ALA A C 1
ATOM 836 O O . ALA A 1 110 ? 15.597 2.253 2.492 1.00 95.69 110 ALA A O 1
ATOM 837 N N . THR A 1 111 ? 13.379 2.125 2.194 1.00 93.56 111 THR A N 1
ATOM 838 C CA . THR A 1 111 ? 13.313 0.657 2.242 1.00 93.56 111 THR A CA 1
ATOM 839 C C . THR A 1 111 ? 14.099 0.024 1.094 1.00 93.56 111 THR A C 1
ATOM 841 O O . THR A 1 111 ? 14.873 -0.902 1.325 1.00 93.56 111 THR A O 1
ATOM 844 N N . VAL A 1 112 ? 13.969 0.553 -0.127 1.00 92.06 112 VAL A N 1
ATOM 845 C CA . VAL A 1 112 ? 14.760 0.103 -1.285 1.00 92.06 112 VAL A CA 1
ATOM 846 C C . VAL A 1 112 ? 16.254 0.338 -1.054 1.00 92.06 112 VAL A C 1
ATOM 848 O O . VAL A 1 112 ? 17.056 -0.558 -1.300 1.00 92.06 112 VAL A O 1
ATOM 851 N N . ALA A 1 113 ? 16.637 1.506 -0.534 1.00 93.19 113 ALA A N 1
ATOM 852 C CA . ALA A 1 113 ? 18.032 1.811 -0.221 1.00 93.19 113 ALA A CA 1
ATOM 853 C C . ALA A 1 113 ? 18.615 0.832 0.812 1.00 93.19 113 ALA A C 1
ATOM 855 O O . ALA A 1 113 ? 19.712 0.313 0.616 1.00 93.19 113 ALA A O 1
ATOM 856 N N . ILE A 1 114 ? 17.862 0.521 1.872 1.00 94.81 114 ILE A N 1
ATOM 857 C CA . ILE A 1 114 ? 18.262 -0.469 2.882 1.00 94.81 114 ILE A CA 1
ATOM 858 C C . ILE A 1 114 ? 18.392 -1.863 2.255 1.00 94.81 114 ILE A C 1
ATOM 860 O O . ILE A 1 114 ? 19.372 -2.557 2.513 1.00 94.81 114 ILE A O 1
ATOM 864 N N . ALA A 1 115 ? 17.446 -2.269 1.405 1.00 91.56 115 ALA A N 1
ATOM 865 C CA . ALA A 1 115 ? 17.495 -3.563 0.725 1.00 91.56 115 ALA A CA 1
ATOM 866 C C . ALA A 1 115 ? 18.738 -3.704 -0.175 1.00 91.56 115 ALA A C 1
ATOM 868 O O . ALA A 1 115 ? 19.387 -4.750 -0.155 1.00 91.56 115 ALA A O 1
ATOM 869 N N . LEU A 1 116 ? 19.113 -2.638 -0.891 1.00 90.19 116 LEU A N 1
ATOM 870 C CA . LEU A 1 116 ? 20.343 -2.589 -1.691 1.00 90.19 116 LEU A CA 1
ATOM 871 C C . LEU A 1 116 ? 21.599 -2.703 -0.817 1.00 90.19 116 LEU A C 1
ATOM 873 O O . LEU A 1 116 ? 22.518 -3.442 -1.156 1.00 90.19 116 LEU A O 1
ATOM 877 N N . MET A 1 117 ? 21.637 -2.023 0.335 1.00 93.38 117 MET A N 1
ATOM 878 C CA . MET A 1 117 ? 22.765 -2.127 1.275 1.00 93.38 117 MET A CA 1
ATOM 879 C C . MET A 1 117 ? 22.918 -3.533 1.864 1.00 93.38 117 MET A C 1
ATOM 881 O O . MET A 1 117 ? 24.032 -3.954 2.166 1.00 93.38 117 MET A O 1
ATOM 885 N N . LEU A 1 118 ? 21.810 -4.259 2.022 1.00 93.69 118 LEU A N 1
ATOM 886 C CA . LEU A 1 118 ? 21.803 -5.648 2.482 1.00 93.69 118 LEU A CA 1
ATOM 887 C C . LEU A 1 118 ? 22.161 -6.655 1.374 1.00 93.69 118 LEU A C 1
ATOM 889 O O . LEU A 1 118 ? 22.269 -7.844 1.665 1.00 93.69 118 LEU A O 1
ATOM 893 N N . GLY A 1 119 ? 22.339 -6.211 0.124 1.00 85.31 119 GLY A N 1
ATOM 894 C CA . GLY A 1 119 ? 22.588 -7.090 -1.022 1.00 85.31 119 GLY A CA 1
ATOM 895 C C . GLY A 1 119 ? 21.389 -7.973 -1.382 1.00 85.31 119 GLY A C 1
ATOM 896 O O . GLY A 1 119 ? 21.564 -9.038 -1.966 1.00 85.31 119 GLY A O 1
ATOM 897 N N . ALA A 1 120 ? 20.177 -7.565 -0.991 1.00 70.69 120 ALA A N 1
ATOM 898 C CA . ALA A 1 120 ? 18.949 -8.303 -1.282 1.00 70.69 120 ALA A CA 1
ATOM 899 C C . ALA A 1 120 ? 18.469 -8.128 -2.738 1.00 70.69 120 ALA A C 1
ATOM 901 O O . ALA A 1 120 ? 17.571 -8.851 -3.170 1.00 70.69 120 ALA A O 1
ATOM 902 N N . ILE A 1 121 ? 19.036 -7.157 -3.462 1.00 62.38 121 ILE A N 1
ATOM 903 C CA . ILE A 1 121 ? 18.718 -6.769 -4.843 1.00 62.38 121 ILE A CA 1
ATOM 904 C C . ILE A 1 121 ? 20.031 -6.582 -5.600 1.00 62.38 121 ILE A C 1
ATOM 906 O O . ILE A 1 121 ? 20.940 -5.952 -5.011 1.00 62.38 121 ILE A O 1
#